Protein AF-A0ABC8IWJ9-F1 (afdb_monomer_lite)

Structure (mmCIF, N/CA/C/O backbone):
data_AF-A0ABC8IWJ9-F1
#
_entry.id   AF-A0ABC8IWJ9-F1
#
loop_
_atom_site.group_PDB
_atom_site.id
_atom_site.type_symbol
_atom_site.label_atom_id
_atom_site.label_alt_id
_atom_site.label_comp_id
_atom_site.label_asym_id
_atom_site.label_entity_id
_atom_site.label_seq_id
_atom_site.pdbx_PDB_ins_code
_atom_site.Cartn_x
_atom_site.Cartn_y
_atom_site.Cartn_z
_atom_site.occupancy
_atom_site.B_iso_or_equiv
_atom_site.auth_seq_id
_atom_site.auth_comp_id
_atom_site.auth_asym_id
_atom_site.auth_atom_id
_atom_site.pdbx_PDB_model_num
ATOM 1 N N . MET A 1 1 ? -49.505 -14.620 90.137 1.00 64.06 1 MET A N 1
ATOM 2 C CA . MET A 1 1 ? -48.279 -14.592 89.305 1.00 64.06 1 MET A CA 1
ATOM 3 C C . MET A 1 1 ? -48.620 -14.684 87.819 1.00 64.06 1 MET A C 1
ATOM 5 O O . MET A 1 1 ? -48.302 -13.757 87.093 1.00 64.06 1 MET A O 1
ATOM 9 N N . ILE A 1 2 ? -49.352 -15.719 87.387 1.00 80.62 2 ILE A N 1
ATOM 10 C CA . ILE A 1 2 ? -49.774 -15.924 85.983 1.00 80.62 2 ILE A CA 1
ATOM 11 C C . ILE A 1 2 ? -50.578 -14.738 85.410 1.00 80.62 2 ILE A C 1
ATOM 13 O O . ILE A 1 2 ? -50.305 -14.273 84.310 1.00 80.62 2 ILE A O 1
ATOM 17 N N . SER A 1 3 ? -51.503 -14.176 86.187 1.00 81.19 3 SER A N 1
ATOM 18 C CA . SER A 1 3 ? -52.337 -13.034 85.785 1.00 81.19 3 SER A CA 1
ATOM 19 C C . SER A 1 3 ? -51.566 -11.727 85.547 1.00 81.19 3 SER A C 1
ATOM 21 O O . SER A 1 3 ? -52.001 -10.898 84.753 1.00 81.19 3 SER A O 1
ATOM 23 N N . ILE A 1 4 ? -50.410 -11.543 86.195 1.00 83.50 4 ILE A N 1
ATOM 24 C CA . ILE A 1 4 ? -49.565 -10.351 86.009 1.00 83.50 4 ILE A CA 1
ATOM 25 C C . ILE A 1 4 ? -48.821 -10.448 84.676 1.00 83.50 4 ILE A C 1
ATOM 27 O O . ILE A 1 4 ? -48.826 -9.490 83.910 1.00 83.50 4 ILE A O 1
ATOM 31 N N . LEU A 1 5 ? -48.253 -11.619 84.359 1.00 82.44 5 LEU A N 1
ATOM 32 C CA . LEU A 1 5 ? -47.616 -11.850 83.059 1.00 82.44 5 LEU A CA 1
ATOM 33 C C . LEU A 1 5 ? -48.605 -11.685 81.901 1.00 82.44 5 LEU A C 1
ATOM 35 O O . LEU A 1 5 ? -48.267 -11.065 80.900 1.00 82.44 5 LEU A O 1
ATOM 39 N N . GLN A 1 6 ? -49.832 -12.187 82.042 1.00 82.06 6 GLN A N 1
ATOM 40 C CA . GLN A 1 6 ? -50.840 -12.086 80.987 1.00 82.06 6 GLN A CA 1
ATOM 41 C C . GLN A 1 6 ? -51.231 -10.631 80.682 1.00 82.06 6 GLN A C 1
ATOM 43 O O . GLN A 1 6 ? -51.364 -10.267 79.516 1.00 82.06 6 GLN A O 1
ATOM 48 N 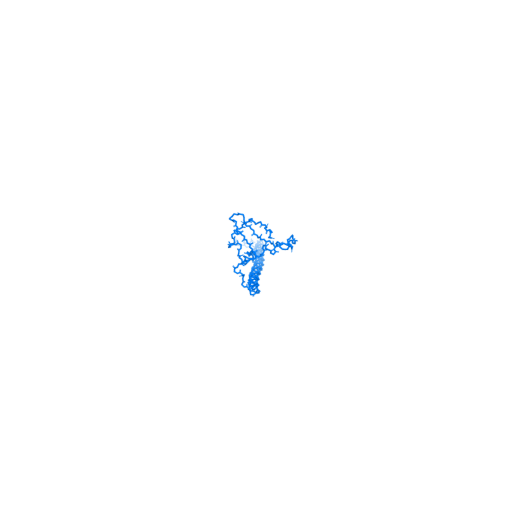N . ARG A 1 7 ? -51.342 -9.785 81.714 1.00 85.06 7 ARG A N 1
ATOM 49 C CA . ARG A 1 7 ? -51.618 -8.354 81.546 1.00 85.06 7 ARG A CA 1
ATOM 50 C C . ARG A 1 7 ? -50.454 -7.616 80.887 1.00 85.06 7 ARG A C 1
ATOM 52 O O . ARG A 1 7 ? -50.678 -6.862 79.954 1.00 85.06 7 ARG A O 1
ATOM 59 N N . VAL A 1 8 ? -49.215 -7.909 81.289 1.00 84.12 8 VAL A N 1
ATOM 60 C CA . VAL A 1 8 ? -48.012 -7.340 80.652 1.00 84.12 8 VAL A CA 1
ATOM 61 C C . VAL A 1 8 ? -47.919 -7.734 79.177 1.00 84.12 8 VAL A C 1
ATOM 63 O O . VAL A 1 8 ? -47.569 -6.903 78.343 1.00 84.12 8 VAL A O 1
ATOM 66 N N . VAL A 1 9 ? -48.265 -8.975 78.826 1.00 85.00 9 VAL A N 1
ATOM 67 C CA . VAL A 1 9 ? -48.316 -9.419 77.424 1.00 85.00 9 VAL A CA 1
ATOM 68 C C . VAL A 1 9 ? -49.416 -8.689 76.654 1.00 85.00 9 VAL A C 1
ATOM 70 O O . VAL A 1 9 ? -49.156 -8.217 75.551 1.00 85.00 9 VAL A O 1
ATOM 73 N N . GLN A 1 10 ? -50.619 -8.536 77.213 1.00 83.94 10 GLN A N 1
ATOM 74 C CA . GLN A 1 10 ? -51.697 -7.779 76.562 1.00 83.94 10 GLN A CA 1
ATOM 75 C C . GLN A 1 10 ? -51.330 -6.302 76.363 1.00 83.94 10 GLN A C 1
ATOM 77 O O . GLN A 1 10 ? -51.519 -5.778 75.267 1.00 83.94 10 GLN A O 1
ATOM 82 N N . ASP A 1 11 ? -50.727 -5.669 77.370 1.00 85.12 11 ASP A N 1
ATOM 83 C CA . ASP A 1 11 ? -50.328 -4.259 77.328 1.00 85.12 11 ASP A CA 1
ATOM 84 C C . ASP A 1 11 ? -49.163 -4.015 76.339 1.00 85.12 11 ASP A C 1
ATOM 86 O O . ASP A 1 11 ? -49.059 -2.939 75.753 1.00 85.12 11 ASP A O 1
ATOM 90 N N . SER A 1 12 ? -48.303 -5.017 76.097 1.00 88.50 12 SER A N 1
ATOM 91 C CA . SER A 1 12 ? -47.142 -4.922 75.185 1.00 88.50 12 SER A CA 1
ATOM 92 C C . SER A 1 12 ? -47.353 -5.525 73.789 1.00 88.50 12 SER A C 1
ATOM 94 O O . SER A 1 12 ? -46.523 -5.314 72.903 1.00 88.50 12 SER A O 1
ATOM 96 N N . SER A 1 13 ? -48.465 -6.230 73.548 1.00 88.69 13 SER A N 1
ATOM 97 C CA . SER A 1 13 ? -48.730 -6.943 72.286 1.00 88.69 13 SER A CA 1
ATOM 98 C C . SER A 1 13 ? -48.656 -6.033 71.057 1.00 88.69 13 SER A C 1
ATOM 100 O O . SER A 1 13 ? -48.053 -6.408 70.056 1.00 88.69 13 SER A O 1
ATOM 102 N N . HIS A 1 14 ? -49.213 -4.821 71.136 1.00 91.19 14 HIS A N 1
ATOM 103 C CA . HIS A 1 14 ? -49.173 -3.862 70.029 1.00 91.19 14 HIS A CA 1
ATOM 104 C C . HIS A 1 14 ? -47.733 -3.481 69.655 1.00 91.19 14 HIS A C 1
ATOM 106 O O . HIS A 1 14 ? -47.374 -3.530 68.485 1.00 91.19 14 HIS A O 1
ATOM 112 N N . VAL A 1 15 ? -46.892 -3.175 70.649 1.00 91.31 15 VAL A N 1
ATOM 113 C CA . VAL A 1 15 ? -45.491 -2.769 70.438 1.00 91.31 15 VAL A CA 1
ATOM 114 C C . VAL A 1 15 ? -44.663 -3.903 69.830 1.00 91.31 15 VAL A C 1
ATOM 116 O O . VAL A 1 15 ? -43.817 -3.672 68.971 1.00 91.31 15 VAL A O 1
ATOM 119 N N . LEU A 1 16 ? -44.914 -5.146 70.247 1.00 88.62 16 LEU A N 1
ATOM 120 C CA . LEU A 1 16 ? -44.229 -6.312 69.688 1.00 88.62 16 LEU A CA 1
ATOM 121 C C . LEU A 1 16 ? -44.645 -6.581 68.236 1.00 88.62 16 LEU A C 1
ATOM 123 O O . LEU A 1 16 ? -43.799 -6.917 67.408 1.00 88.62 16 LEU A O 1
ATOM 127 N N . VAL A 1 17 ? -45.930 -6.406 67.911 1.00 92.31 17 VAL A N 1
ATOM 128 C CA . VAL A 1 17 ? -46.436 -6.553 66.538 1.00 92.31 17 VAL A CA 1
ATOM 129 C C . VAL A 1 17 ? -45.874 -5.460 65.628 1.00 92.31 17 VAL A C 1
ATOM 131 O O . VAL A 1 17 ? -45.396 -5.782 64.541 1.00 92.31 17 VAL A O 1
ATOM 134 N N . THR A 1 18 ? -45.850 -4.199 66.071 1.00 93.44 18 THR A N 1
ATOM 135 C CA . THR A 1 18 ? -45.256 -3.104 65.287 1.00 93.44 18 THR A CA 1
ATOM 136 C C . THR A 1 18 ? -43.759 -3.311 65.083 1.00 93.44 18 THR A C 1
ATOM 138 O O . THR A 1 18 ? -43.282 -3.215 63.958 1.00 93.44 18 THR A O 1
ATOM 141 N N . ALA A 1 19 ? -43.019 -3.696 66.129 1.00 93.44 19 ALA A N 1
ATOM 142 C CA . ALA A 1 19 ? -41.582 -3.952 66.023 1.00 93.44 19 ALA A CA 1
ATOM 143 C C . ALA A 1 19 ? -41.256 -5.105 65.058 1.00 93.44 19 ALA A C 1
ATOM 145 O O . ALA A 1 19 ? -40.256 -5.053 64.339 1.00 93.44 19 ALA A O 1
ATOM 146 N N . ARG A 1 20 ? -42.101 -6.145 65.018 1.00 93.94 20 ARG A N 1
ATOM 147 C CA . ARG A 1 20 ? -41.968 -7.244 64.056 1.00 93.94 20 ARG A CA 1
ATOM 148 C C . ARG A 1 20 ? -42.227 -6.772 62.626 1.00 93.94 20 ARG A C 1
ATOM 150 O O . ARG A 1 20 ? -41.436 -7.101 61.748 1.00 93.94 20 ARG A O 1
ATOM 157 N N . PHE A 1 21 ? -43.289 -6.000 62.407 1.00 94.94 21 PHE A N 1
ATOM 158 C CA . PHE A 1 21 ? -43.612 -5.455 61.089 1.00 94.94 21 PHE A CA 1
ATOM 159 C C . PHE A 1 21 ? -42.478 -4.566 60.558 1.00 94.94 21 PHE A C 1
ATOM 161 O O . PHE A 1 21 ? -41.997 -4.776 59.451 1.00 94.94 21 PHE A O 1
ATOM 168 N N . GLU A 1 22 ? -41.948 -3.664 61.386 1.00 95.31 22 GLU A N 1
ATOM 169 C CA . GLU A 1 22 ? -40.801 -2.821 61.025 1.00 95.31 22 GLU A CA 1
ATOM 170 C C . GLU A 1 22 ? -39.533 -3.637 60.721 1.00 95.31 22 GLU A C 1
ATOM 172 O O . GLU A 1 22 ? -38.736 -3.273 59.853 1.00 95.31 22 GLU A O 1
ATOM 177 N N . ALA A 1 23 ? -39.303 -4.739 61.442 1.00 94.69 23 ALA A N 1
ATOM 178 C CA . ALA A 1 23 ? -38.182 -5.631 61.162 1.00 94.69 23 ALA A CA 1
ATOM 179 C C . ALA A 1 23 ? -38.353 -6.359 59.820 1.00 94.69 23 ALA A C 1
ATOM 181 O O . ALA A 1 23 ? -37.394 -6.440 59.052 1.00 94.69 23 ALA A O 1
ATOM 182 N N . GLU A 1 24 ? -39.562 -6.839 59.523 1.00 95.12 24 GLU A N 1
ATOM 183 C CA . GLU A 1 24 ? -39.901 -7.466 58.242 1.00 95.12 24 GLU A CA 1
ATOM 184 C C . GLU A 1 24 ? -39.781 -6.462 57.076 1.00 95.12 24 GLU A C 1
ATOM 186 O O . GLU A 1 24 ? -39.186 -6.793 56.051 1.00 95.12 24 GLU A O 1
ATOM 191 N N . GLU A 1 25 ? -40.220 -5.209 57.240 1.00 95.19 25 GLU A N 1
ATOM 192 C CA . GLU A 1 25 ? -40.046 -4.154 56.230 1.00 95.19 25 GLU A CA 1
ATOM 193 C C . GLU A 1 25 ? -38.576 -3.816 55.963 1.00 95.19 25 GLU A C 1
ATOM 195 O O . GLU A 1 25 ? -38.188 -3.615 54.811 1.00 95.19 25 GLU A O 1
ATOM 200 N N . ARG A 1 26 ? -37.724 -3.775 56.997 1.00 95.69 26 ARG A N 1
ATOM 201 C CA . ARG A 1 26 ? -36.278 -3.570 56.807 1.00 95.69 26 ARG A CA 1
ATOM 202 C C . ARG A 1 26 ? -35.655 -4.699 55.992 1.00 95.69 26 ARG A C 1
ATOM 204 O O . ARG A 1 26 ? -34.874 -4.420 55.087 1.00 95.69 26 ARG A O 1
ATOM 211 N N . ILE A 1 27 ? -36.018 -5.947 56.285 1.00 95.81 27 ILE A N 1
ATOM 212 C CA . ILE A 1 27 ? -35.533 -7.114 55.536 1.00 95.81 27 ILE A CA 1
ATOM 213 C C . ILE A 1 27 ? -36.017 -7.053 54.083 1.00 95.81 27 ILE A C 1
ATOM 215 O O . ILE A 1 2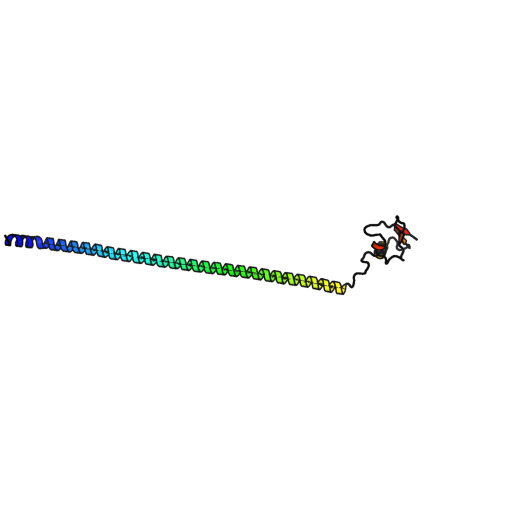7 ? -35.215 -7.239 53.171 1.00 95.81 27 ILE A O 1
ATOM 219 N N . ASN A 1 28 ? -37.290 -6.726 53.852 1.00 95.69 28 ASN A N 1
ATOM 220 C CA . ASN A 1 28 ? -37.835 -6.587 52.501 1.00 95.69 28 ASN A CA 1
ATOM 221 C C . ASN A 1 28 ? -37.153 -5.459 51.715 1.00 95.69 28 ASN A C 1
ATOM 223 O O . ASN A 1 28 ? -36.806 -5.649 50.552 1.00 95.69 28 ASN A O 1
ATOM 227 N N . ASN A 1 29 ? -36.896 -4.313 52.349 1.00 96.00 29 ASN A N 1
ATOM 228 C CA . ASN A 1 29 ? -36.180 -3.203 51.721 1.00 96.00 29 ASN A CA 1
ATOM 229 C C . ASN A 1 29 ? -34.729 -3.559 51.372 1.00 96.00 29 ASN A C 1
ATOM 231 O O . ASN A 1 29 ? -34.248 -3.165 50.311 1.00 96.00 29 ASN A O 1
ATOM 235 N N . LEU A 1 30 ? -34.031 -4.299 52.242 1.00 95.44 30 LEU A N 1
ATOM 236 C CA . LEU A 1 30 ? -32.684 -4.796 51.948 1.00 95.44 30 LEU A CA 1
ATOM 237 C C . LEU A 1 30 ? -32.706 -5.731 50.738 1.00 95.44 30 LEU A C 1
ATOM 239 O O . LEU A 1 30 ? -31.955 -5.519 49.792 1.00 95.44 30 LEU A O 1
ATOM 243 N N . ARG A 1 31 ? -33.629 -6.695 50.730 1.00 96.62 31 ARG A N 1
ATOM 244 C CA . ARG A 1 31 ? -33.766 -7.667 49.643 1.00 96.62 31 ARG A CA 1
ATOM 245 C C . ARG A 1 31 ? -34.086 -7.004 48.302 1.00 96.62 31 ARG A C 1
ATOM 247 O O . ARG A 1 31 ? -33.482 -7.344 47.294 1.00 96.62 31 ARG A O 1
ATOM 254 N N . LEU A 1 32 ? -34.975 -6.010 48.300 1.00 96.94 32 LEU A N 1
ATOM 255 C CA . LEU A 1 32 ? -35.318 -5.260 47.091 1.00 96.94 32 LEU A CA 1
ATOM 256 C C . LEU A 1 32 ? -34.110 -4.498 46.528 1.00 96.94 32 LEU A C 1
ATOM 258 O O . LEU A 1 32 ? -33.926 -4.456 45.315 1.00 96.94 32 LEU A O 1
ATOM 262 N N . ARG A 1 33 ? -33.273 -3.910 47.392 1.00 96.50 33 ARG A N 1
ATOM 263 C CA . ARG A 1 33 ? -32.031 -3.255 46.956 1.00 96.50 33 ARG A CA 1
ATOM 264 C C . ARG A 1 33 ? -31.036 -4.254 46.393 1.00 96.50 33 ARG A C 1
ATOM 266 O O . ARG A 1 33 ? -30.474 -3.995 45.342 1.00 96.50 33 ARG A O 1
ATOM 273 N N . GLU A 1 34 ? -30.862 -5.400 47.042 1.00 97.00 34 GLU A N 1
ATOM 274 C CA . GLU A 1 34 ? -29.984 -6.459 46.537 1.00 97.00 34 GLU A CA 1
ATOM 275 C C . GLU A 1 34 ? -30.431 -6.956 45.157 1.00 97.00 34 GLU A C 1
ATOM 277 O O . GLU A 1 34 ? -29.598 -7.128 44.268 1.00 97.00 34 GLU A O 1
ATOM 282 N N . GLU A 1 35 ? -31.738 -7.133 44.951 1.00 97.12 35 GLU A N 1
ATOM 283 C CA . GLU A 1 35 ? -32.314 -7.509 43.656 1.00 97.12 35 GLU A CA 1
ATOM 284 C C . GLU A 1 35 ? -32.096 -6.422 42.594 1.00 97.12 35 GLU A C 1
ATOM 286 O O . GLU A 1 35 ? -31.718 -6.733 41.464 1.00 97.12 35 GLU A O 1
ATOM 291 N N . GLN A 1 36 ? -32.268 -5.147 42.952 1.00 97.88 36 GLN A N 1
ATOM 292 C CA . GLN A 1 36 ? -32.014 -4.021 42.049 1.00 97.88 36 GLN A CA 1
ATOM 293 C C . GLN A 1 36 ? -30.528 -3.879 41.702 1.00 97.88 36 GLN A C 1
ATOM 295 O O . GLN A 1 36 ? -30.189 -3.743 40.529 1.00 97.88 36 GLN A O 1
ATOM 300 N N . ASP A 1 37 ? -29.636 -3.974 42.687 1.00 97.94 37 ASP A N 1
ATOM 301 C CA . ASP A 1 37 ? -28.186 -3.906 42.495 1.00 97.94 37 ASP A CA 1
ATOM 302 C C . ASP A 1 37 ? -27.673 -5.107 41.690 1.00 97.94 37 ASP A C 1
ATOM 304 O O . ASP A 1 37 ? -26.713 -4.994 40.923 1.00 97.94 37 ASP A O 1
ATOM 308 N N . ALA A 1 38 ? -28.290 -6.281 41.851 1.00 98.06 38 ALA A N 1
ATOM 309 C CA . ALA A 1 38 ? -28.010 -7.448 41.021 1.00 98.06 38 ALA A CA 1
ATOM 310 C C . ALA A 1 38 ? -28.479 -7.231 39.576 1.00 98.06 38 ALA A C 1
ATOM 312 O O . ALA A 1 38 ? -27.708 -7.482 38.650 1.00 98.06 38 ALA A O 1
ATOM 313 N N . ALA A 1 39 ? -29.695 -6.716 39.374 1.00 97.88 39 ALA A N 1
ATOM 314 C CA . ALA A 1 39 ? -30.224 -6.434 38.042 1.00 97.88 39 ALA A CA 1
ATOM 315 C C . ALA A 1 39 ? -29.409 -5.351 37.317 1.00 97.88 39 ALA A C 1
ATOM 317 O O . ALA A 1 39 ? -29.097 -5.501 36.138 1.00 97.88 39 ALA A O 1
ATOM 318 N N . TYR A 1 40 ? -29.010 -4.295 38.030 1.00 97.12 40 TYR A N 1
ATOM 319 C CA . TYR A 1 40 ? -28.177 -3.224 37.491 1.00 97.12 40 TYR A CA 1
ATOM 320 C C . TYR A 1 40 ? -26.806 -3.739 37.049 1.00 97.12 40 TYR A C 1
ATOM 322 O O . TYR A 1 40 ? -26.361 -3.443 35.942 1.00 97.12 40 TYR A O 1
ATOM 330 N N . ARG A 1 41 ? -26.149 -4.558 37.881 1.00 97.69 41 ARG A N 1
ATOM 331 C CA . ARG A 1 41 ? -24.863 -5.170 37.519 1.00 97.69 41 ARG A CA 1
ATOM 332 C C . ARG A 1 41 ? -24.987 -6.099 36.320 1.00 97.69 41 ARG A C 1
ATOM 334 O O . ARG A 1 41 ? -24.172 -6.002 35.414 1.00 97.69 41 ARG A O 1
ATOM 341 N N . ALA A 1 42 ? -26.024 -6.933 36.278 1.00 97.81 42 ALA A N 1
ATOM 342 C CA . ALA A 1 42 ? -26.260 -7.821 35.145 1.00 97.81 42 ALA A CA 1
ATOM 343 C C . ALA A 1 42 ? -26.492 -7.043 33.836 1.00 97.81 42 ALA A C 1
ATOM 345 O O . ALA A 1 42 ? -25.963 -7.426 32.795 1.00 97.81 42 ALA A O 1
ATOM 346 N N . ALA A 1 43 ? -27.239 -5.936 33.888 1.00 97.44 43 ALA A N 1
ATOM 347 C CA . ALA A 1 43 ? -27.438 -5.064 32.732 1.00 97.44 43 ALA A CA 1
ATOM 348 C C . ALA A 1 43 ? -26.124 -4.408 32.278 1.00 97.44 43 ALA A C 1
ATOM 350 O O . ALA A 1 43 ? -25.819 -4.404 31.089 1.00 97.44 43 ALA A O 1
ATOM 351 N N . LEU A 1 44 ? -25.318 -3.917 33.222 1.00 98.00 44 LEU A N 1
ATOM 352 C CA . LEU A 1 44 ? -24.027 -3.304 32.916 1.00 98.00 44 LEU A CA 1
ATOM 353 C C . LEU A 1 44 ? -23.044 -4.305 32.294 1.00 98.00 44 LEU A C 1
ATOM 355 O O . LEU A 1 44 ? -22.362 -3.984 31.326 1.00 98.00 44 LEU A O 1
ATOM 359 N N . GLU A 1 45 ? -22.970 -5.520 32.836 1.00 97.69 45 GLU A N 1
ATOM 360 C CA . GLU A 1 45 ? -22.131 -6.587 32.287 1.00 97.69 45 GLU A CA 1
ATOM 361 C C . GLU A 1 45 ? -22.583 -6.986 30.880 1.00 97.69 45 GLU A C 1
ATOM 363 O O . GLU A 1 45 ? -21.739 -7.195 30.008 1.00 97.69 45 GLU A O 1
ATOM 368 N N . ALA A 1 46 ? -23.896 -7.050 30.637 1.00 97.31 46 ALA A N 1
ATOM 369 C CA . ALA A 1 46 ? -24.436 -7.310 29.310 1.00 97.31 46 ALA A CA 1
ATOM 370 C C . ALA A 1 46 ? -24.001 -6.226 28.316 1.00 97.31 46 ALA A C 1
ATOM 372 O O . ALA A 1 46 ? -23.410 -6.568 27.293 1.00 97.31 46 ALA A O 1
ATOM 373 N N . ASP A 1 47 ? -24.205 -4.943 28.631 1.00 97.56 47 ASP A N 1
ATOM 374 C CA . ASP A 1 47 ? -23.775 -3.830 27.772 1.00 97.56 47 ASP A CA 1
ATOM 375 C C . ASP A 1 47 ? -22.267 -3.889 27.479 1.00 97.56 47 ASP A C 1
ATOM 377 O O . ASP A 1 47 ? -21.856 -3.800 26.323 1.00 97.56 47 ASP A O 1
ATOM 381 N N . GLN A 1 48 ? -21.434 -4.164 28.488 1.00 96.50 48 GLN A N 1
ATOM 382 C CA . GLN A 1 48 ? -19.985 -4.323 28.304 1.00 96.50 48 GLN A CA 1
ATOM 383 C C . GLN A 1 48 ? -19.601 -5.522 27.425 1.00 96.50 48 GLN A C 1
ATOM 385 O O . GLN A 1 48 ? -18.554 -5.509 26.773 1.00 96.50 48 GLN A O 1
ATOM 390 N N . VAL A 1 49 ? -20.377 -6.607 27.444 1.00 97.56 49 VAL A N 1
ATOM 391 C CA . VAL A 1 49 ? -20.155 -7.753 26.551 1.00 97.56 49 VAL A CA 1
ATOM 392 C C . VAL A 1 49 ? -20.522 -7.379 25.120 1.00 97.56 49 VAL A C 1
ATOM 394 O O . VAL A 1 49 ? -19.741 -7.663 24.215 1.00 97.56 49 VAL A O 1
ATOM 397 N N . TRP A 1 50 ? -21.656 -6.709 24.915 1.00 96.06 50 TRP A N 1
ATOM 398 C CA . TRP A 1 50 ? -22.077 -6.250 23.591 1.00 96.06 50 TRP A CA 1
ATOM 399 C C . TRP A 1 50 ? -21.081 -5.266 22.978 1.00 96.06 50 TRP A C 1
ATOM 401 O O . TRP A 1 50 ? -20.712 -5.418 21.814 1.00 96.06 50 TRP A O 1
ATOM 411 N N . GLU A 1 51 ? -20.594 -4.299 23.757 1.00 96.19 51 GLU A N 1
ATOM 412 C CA . GLU A 1 51 ? -19.581 -3.347 23.293 1.00 96.19 51 GLU A CA 1
ATOM 413 C C . GLU A 1 51 ? -18.282 -4.047 22.893 1.00 96.19 51 GLU A C 1
ATOM 415 O O . GLU A 1 51 ? -17.750 -3.772 21.818 1.00 96.19 51 GLU A O 1
ATOM 420 N N . ARG A 1 52 ? -17.798 -4.993 23.707 1.00 97.31 52 ARG A N 1
ATOM 421 C CA . ARG A 1 52 ? -16.594 -5.768 23.372 1.00 97.31 52 ARG A CA 1
ATOM 422 C C . ARG A 1 52 ? -16.780 -6.606 22.116 1.00 97.31 52 ARG A C 1
ATOM 424 O O . ARG A 1 52 ? -15.902 -6.598 21.266 1.00 97.31 52 ARG A O 1
ATOM 431 N N . GLN A 1 53 ? -17.922 -7.276 21.963 1.00 96.25 53 GLN A N 1
ATOM 432 C CA . GLN A 1 53 ? -18.201 -8.054 20.753 1.00 96.25 53 GLN A CA 1
ATOM 433 C C . GLN A 1 53 ? -18.226 -7.179 19.504 1.00 96.25 53 GLN A C 1
ATOM 435 O O . GLN A 1 53 ? -17.667 -7.561 18.480 1.00 96.25 53 GLN A O 1
ATOM 440 N N . ARG A 1 54 ? -18.828 -5.990 19.595 1.00 97.19 54 ARG A N 1
ATOM 441 C CA . ARG A 1 54 ? -18.840 -5.035 18.489 1.00 97.19 54 ARG A CA 1
ATOM 442 C C . ARG A 1 54 ? -17.434 -4.546 18.146 1.00 97.19 54 ARG A C 1
ATOM 444 O O . ARG A 1 54 ? -17.098 -4.495 16.970 1.00 97.19 54 ARG A O 1
ATOM 451 N N . GLN A 1 55 ? -16.622 -4.218 19.151 1.00 97.38 55 GLN A N 1
ATOM 452 C CA . GLN A 1 55 ? -15.230 -3.807 18.945 1.00 97.38 55 GLN A CA 1
ATOM 453 C C . GLN A 1 55 ? -14.397 -4.925 18.310 1.00 97.38 55 GLN A C 1
ATOM 455 O O . GLN A 1 55 ? -13.654 -4.670 17.371 1.00 97.38 55 GLN A O 1
ATOM 460 N N . GLU A 1 56 ? -14.546 -6.166 18.777 1.00 97.50 56 GLU A N 1
ATOM 461 C CA . GLU A 1 56 ? -13.861 -7.327 18.200 1.00 97.50 56 GLU A CA 1
ATOM 462 C C . GLU A 1 56 ? -14.312 -7.607 16.758 1.00 97.50 56 GLU A C 1
ATOM 464 O O . GLU A 1 56 ? -13.508 -8.022 15.924 1.00 97.50 56 GLU A O 1
ATOM 469 N N . GLU A 1 57 ? -15.592 -7.398 16.445 1.00 96.19 57 GLU A N 1
ATOM 470 C CA . GLU A 1 57 ? -16.116 -7.528 15.086 1.00 96.19 57 GLU A CA 1
ATOM 471 C C . GLU A 1 57 ? -15.616 -6.414 14.161 1.00 96.19 57 GLU A C 1
ATOM 473 O O . GLU A 1 57 ? -15.158 -6.722 13.062 1.00 96.19 57 GLU A O 1
ATOM 478 N N . GLU A 1 58 ? -15.641 -5.154 14.607 1.00 96.62 58 GLU A N 1
ATOM 479 C CA . GLU A 1 58 ? -15.062 -4.020 13.874 1.00 96.62 58 GLU A CA 1
ATOM 480 C C . GLU A 1 58 ? -13.563 -4.245 13.632 1.00 96.62 58 GLU A C 1
ATOM 482 O O . GLU A 1 58 ? -13.113 -4.161 12.493 1.00 96.62 58 GLU A O 1
ATOM 487 N N . GLU A 1 59 ? -12.801 -4.650 14.650 1.00 97.44 59 GLU A N 1
ATOM 488 C CA . GLU A 1 59 ? -11.371 -4.935 14.503 1.00 97.44 59 GLU A CA 1
ATOM 489 C C . GLU A 1 59 ? -11.112 -6.111 13.547 1.00 97.44 59 GLU A C 1
ATOM 491 O O . GLU A 1 59 ? -10.171 -6.083 12.751 1.00 97.44 59 GLU A O 1
ATOM 496 N N . ARG A 1 60 ? -11.946 -7.157 13.586 1.00 97.44 60 ARG A N 1
ATOM 497 C CA . ARG A 1 60 ? -11.840 -8.284 12.650 1.00 97.44 60 ARG A CA 1
ATOM 498 C C . ARG A 1 60 ? -12.096 -7.839 11.211 1.00 97.44 60 ARG A C 1
ATOM 500 O O . ARG A 1 60 ? -11.338 -8.234 10.329 1.00 97.44 60 ARG A O 1
ATOM 507 N N . LEU A 1 61 ? -13.122 -7.019 10.987 1.00 97.06 61 LEU A N 1
ATOM 508 C CA . LEU A 1 61 ? -13.446 -6.467 9.670 1.00 97.06 61 LEU A CA 1
ATOM 509 C C . LEU A 1 61 ? -12.338 -5.541 9.158 1.00 97.06 61 LEU A C 1
ATOM 511 O O . LEU A 1 61 ? -11.944 -5.639 7.997 1.00 97.06 61 LEU A O 1
ATOM 515 N N . GLU A 1 62 ? -11.786 -4.684 10.018 1.00 97.12 62 GLU A N 1
ATOM 516 C CA . GLU A 1 62 ? -10.653 -3.826 9.666 1.00 97.12 62 GLU A CA 1
ATOM 517 C C . GLU A 1 62 ? -9.433 -4.658 9.270 1.00 97.12 62 GLU A C 1
ATOM 519 O O . GLU A 1 62 ? -8.841 -4.416 8.218 1.00 97.12 62 GLU A O 1
ATOM 524 N N . ARG A 1 63 ? -9.086 -5.688 10.049 1.00 96.94 63 ARG A N 1
ATOM 525 C CA . ARG A 1 63 ? -7.981 -6.596 9.712 1.00 96.94 63 ARG A CA 1
ATOM 526 C C . ARG A 1 63 ? -8.211 -7.318 8.387 1.00 96.94 63 ARG A C 1
ATOM 528 O O . ARG A 1 63 ? -7.297 -7.360 7.570 1.00 96.94 63 ARG A O 1
ATOM 535 N N . GLU A 1 64 ? -9.416 -7.832 8.148 1.00 96.62 64 GLU A N 1
ATOM 536 C CA . GLU A 1 64 ? -9.765 -8.492 6.886 1.00 96.62 64 GLU A CA 1
ATOM 537 C C . GLU A 1 64 ? -9.652 -7.530 5.695 1.00 96.62 64 GLU A C 1
ATOM 539 O O . GLU A 1 64 ? -9.042 -7.874 4.683 1.00 96.62 64 GLU A O 1
ATOM 544 N N . SER A 1 65 ? -10.152 -6.297 5.831 1.00 94.31 65 SER A N 1
ATOM 545 C CA . SER A 1 65 ? -10.025 -5.272 4.788 1.00 94.31 65 SER A CA 1
ATOM 546 C C . SER A 1 65 ? -8.569 -4.880 4.521 1.00 94.31 65 SER A C 1
ATOM 548 O O . SER A 1 65 ? -8.167 -4.777 3.365 1.00 94.31 65 SER A O 1
ATOM 550 N N . ALA A 1 66 ? -7.753 -4.744 5.569 1.00 97.44 66 ALA A N 1
ATOM 551 C CA . ALA A 1 66 ? -6.341 -4.405 5.447 1.00 97.44 66 ALA A CA 1
ATOM 552 C C . ALA A 1 66 ? -5.532 -5.548 4.814 1.00 97.44 66 ALA A C 1
ATOM 554 O O . ALA A 1 66 ? -4.606 -5.303 4.043 1.00 97.44 66 ALA A O 1
ATOM 555 N N . GLU A 1 67 ? -5.865 -6.804 5.116 1.00 96.81 67 GLU A N 1
ATOM 556 C CA . GLU A 1 67 ? -5.272 -7.967 4.454 1.00 96.81 67 GLU A CA 1
ATOM 557 C C . GLU A 1 67 ? -5.696 -8.066 2.985 1.00 96.81 67 GLU A C 1
ATOM 559 O O . GLU A 1 67 ? -4.853 -8.354 2.136 1.00 96.81 67 GLU A O 1
ATOM 564 N N . ALA A 1 68 ? -6.965 -7.796 2.669 1.00 97.12 68 ALA A N 1
ATOM 565 C CA . ALA A 1 68 ? -7.454 -7.769 1.293 1.00 97.12 68 ALA A CA 1
ATOM 566 C C . ALA A 1 68 ? -6.778 -6.661 0.469 1.00 97.12 68 ALA A C 1
ATOM 568 O O . ALA A 1 68 ? -6.335 -6.918 -0.649 1.00 97.12 68 ALA A O 1
ATOM 569 N N . GLU A 1 69 ? -6.622 -5.461 1.034 1.00 96.75 69 GLU A N 1
ATOM 570 C CA . GLU A 1 69 ? -5.914 -4.351 0.386 1.00 96.75 69 GLU A CA 1
ATOM 571 C C . GLU A 1 69 ? -4.437 -4.690 0.145 1.00 96.75 69 GLU A C 1
ATOM 573 O O . GLU A 1 69 ? -3.908 -4.447 -0.940 1.00 96.75 69 GLU A O 1
ATOM 578 N N . ARG A 1 70 ? -3.769 -5.311 1.127 1.00 96.75 70 ARG A N 1
ATOM 579 C CA . ARG A 1 70 ? -2.378 -5.765 0.974 1.00 96.75 70 ARG A CA 1
ATOM 580 C C . ARG A 1 70 ? -2.230 -6.801 -0.133 1.00 96.75 70 ARG A C 1
ATOM 582 O O . ARG A 1 70 ? -1.306 -6.673 -0.929 1.00 96.75 70 ARG A O 1
ATOM 589 N N . LYS A 1 71 ? -3.132 -7.784 -0.198 1.00 97.44 71 LYS A N 1
ATOM 590 C CA . LYS A 1 71 ? -3.126 -8.809 -1.252 1.00 97.44 71 LYS A CA 1
ATOM 591 C C . LYS A 1 71 ? -3.349 -8.203 -2.629 1.00 97.44 71 LYS A C 1
ATOM 593 O O . LYS A 1 71 ? -2.570 -8.479 -3.527 1.00 97.44 71 LYS A O 1
ATOM 598 N N . HIS A 1 72 ? -4.339 -7.322 -2.772 1.00 95.62 72 HIS A N 1
ATOM 599 C CA . HIS A 1 72 ? -4.597 -6.642 -4.041 1.00 95.62 72 HIS A CA 1
ATOM 600 C C . HIS A 1 72 ? -3.375 -5.852 -4.514 1.00 95.62 72 HIS A C 1
ATOM 602 O O . HIS A 1 72 ? -2.994 -5.922 -5.675 1.00 95.62 72 HIS A O 1
ATOM 608 N N . LYS A 1 73 ? -2.718 -5.132 -3.599 1.00 96.94 73 LYS A N 1
ATOM 609 C CA . LYS A 1 73 ? -1.505 -4.385 -3.925 1.00 96.94 73 LYS A CA 1
ATOM 610 C C . LYS A 1 73 ? -0.345 -5.301 -4.332 1.00 96.94 73 LYS A C 1
ATOM 612 O O . LYS A 1 73 ? 0.386 -4.976 -5.260 1.00 96.94 73 LYS A O 1
ATOM 617 N N . GLU A 1 74 ? -0.160 -6.421 -3.639 1.00 96.31 74 GLU A N 1
ATOM 618 C CA . GLU A 1 74 ? 0.877 -7.404 -3.972 1.00 96.31 74 GLU A CA 1
ATOM 619 C C . GLU A 1 74 ? 0.632 -8.045 -5.347 1.00 96.31 74 GLU A C 1
ATOM 621 O O . GLU A 1 74 ? 1.564 -8.134 -6.146 1.00 96.31 74 GLU A O 1
ATOM 626 N N . GLU A 1 75 ? -0.620 -8.400 -5.653 1.00 96.56 75 GLU A N 1
ATOM 627 C CA . GLU A 1 75 ? -1.046 -8.911 -6.962 1.00 96.56 75 GLU A CA 1
ATOM 628 C C . GLU A 1 75 ? -0.813 -7.873 -8.073 1.00 96.56 75 GLU A C 1
ATOM 630 O O . GLU A 1 75 ? -0.231 -8.199 -9.106 1.00 96.56 75 GLU A O 1
ATOM 635 N N . GLU A 1 76 ? -1.173 -6.603 -7.857 1.00 96.25 76 GLU A N 1
ATOM 636 C CA . GLU A 1 76 ? -0.904 -5.519 -8.814 1.00 96.25 76 GLU A CA 1
ATOM 637 C C . GLU A 1 76 ? 0.599 -5.308 -9.059 1.00 96.25 76 GLU A C 1
ATOM 639 O O . GLU A 1 76 ? 1.020 -5.087 -10.198 1.00 96.25 76 GLU A O 1
ATOM 644 N N . GLU A 1 77 ? 1.425 -5.381 -8.011 1.00 95.88 77 GLU A N 1
ATOM 645 C CA . GLU A 1 77 ? 2.884 -5.283 -8.125 1.00 95.88 77 GLU A CA 1
ATOM 646 C C . GLU A 1 77 ? 3.487 -6.492 -8.863 1.00 95.88 77 GLU A C 1
ATOM 648 O O . GLU A 1 77 ? 4.439 -6.339 -9.632 1.00 95.88 77 GLU A O 1
ATOM 653 N N . GLU A 1 78 ? 2.961 -7.701 -8.653 1.00 95.31 78 GLU A N 1
ATOM 654 C CA . GLU A 1 78 ? 3.365 -8.899 -9.395 1.00 95.31 78 GLU A CA 1
ATOM 655 C C . GLU A 1 78 ? 2.960 -8.822 -10.872 1.00 95.31 78 GLU A C 1
ATOM 657 O O . GLU A 1 78 ? 3.809 -9.027 -11.742 1.00 95.31 78 GLU A O 1
ATOM 662 N N . GLU A 1 79 ? 1.724 -8.421 -11.173 1.00 96.06 79 GLU A N 1
ATOM 663 C CA . GLU A 1 79 ? 1.274 -8.214 -12.550 1.00 96.06 79 GLU A CA 1
ATOM 664 C C . GLU A 1 79 ? 2.091 -7.136 -13.270 1.00 96.06 79 GLU A C 1
ATOM 666 O O . GLU A 1 79 ? 2.407 -7.282 -14.454 1.00 96.06 79 GLU A O 1
ATOM 671 N N . ALA A 1 80 ? 2.441 -6.044 -12.584 1.00 95.62 80 ALA A N 1
ATOM 672 C CA . ALA A 1 80 ? 3.286 -4.998 -13.151 1.00 95.62 80 ALA A CA 1
ATOM 673 C C . ALA A 1 80 ? 4.678 -5.539 -13.506 1.00 95.62 80 ALA A C 1
ATOM 675 O O . ALA A 1 80 ? 5.148 -5.316 -14.623 1.00 95.62 80 ALA A O 1
ATOM 676 N N . ARG A 1 81 ? 5.297 -6.314 -12.604 1.00 96.19 81 ARG A N 1
ATOM 677 C CA . ARG A 1 81 ? 6.585 -6.976 -12.862 1.00 96.19 81 ARG A CA 1
ATOM 678 C C . ARG A 1 81 ? 6.500 -7.934 -14.046 1.00 96.19 81 ARG A C 1
ATOM 680 O O . ARG A 1 81 ? 7.352 -7.882 -14.928 1.00 96.19 81 ARG A O 1
ATOM 687 N N . GLU A 1 82 ? 5.451 -8.748 -14.124 1.00 95.88 82 GLU A N 1
ATOM 688 C CA . GLU A 1 82 ? 5.280 -9.681 -15.239 1.00 95.88 82 GLU A CA 1
ATOM 689 C C . GLU A 1 82 ? 5.094 -8.944 -16.578 1.00 95.88 82 GLU A C 1
ATOM 691 O O . GLU A 1 82 ? 5.652 -9.342 -17.604 1.00 95.88 82 GLU A O 1
ATOM 696 N N . ARG A 1 83 ? 4.341 -7.836 -16.592 1.00 95.25 83 ARG A N 1
ATOM 697 C CA . ARG A 1 83 ? 4.183 -6.995 -17.790 1.00 95.25 83 ARG A CA 1
ATOM 698 C C . ARG A 1 83 ? 5.507 -6.367 -18.216 1.00 95.25 83 ARG A C 1
ATOM 700 O O . ARG A 1 83 ? 5.808 -6.380 -19.408 1.00 95.25 83 ARG A O 1
ATOM 707 N N . GLU A 1 84 ? 6.299 -5.864 -17.272 1.00 95.44 84 GLU A N 1
ATOM 708 C CA . GLU A 1 84 ? 7.625 -5.303 -17.550 1.00 95.44 84 GLU A CA 1
ATOM 709 C C . GLU A 1 84 ? 8.590 -6.357 -18.109 1.00 95.44 84 GLU A C 1
ATOM 711 O O . GLU A 1 84 ? 9.287 -6.087 -19.088 1.00 95.44 84 GLU A O 1
ATOM 716 N N . GLU A 1 85 ? 8.600 -7.572 -17.554 1.00 94.88 85 GLU A N 1
ATOM 717 C CA . GLU A 1 85 ? 9.416 -8.680 -18.063 1.00 94.88 85 GLU A CA 1
ATOM 718 C C . GLU A 1 85 ? 9.001 -9.095 -19.478 1.00 94.88 85 GLU A C 1
ATOM 720 O O . GLU A 1 85 ? 9.854 -9.256 -20.356 1.00 94.88 85 GLU A O 1
ATOM 725 N N . ARG A 1 86 ? 7.691 -9.212 -19.733 1.00 95.00 86 ARG A N 1
ATOM 726 C CA . ARG A 1 86 ? 7.159 -9.519 -21.070 1.00 95.00 86 ARG A CA 1
ATOM 727 C C . ARG A 1 86 ? 7.519 -8.429 -22.077 1.00 95.00 86 ARG A C 1
ATOM 729 O O . ARG A 1 86 ? 7.963 -8.747 -23.180 1.00 95.00 86 ARG A O 1
ATOM 736 N N . GLU A 1 87 ? 7.383 -7.159 -21.702 1.00 95.50 87 GLU A N 1
ATOM 737 C CA . GLU A 1 87 ? 7.741 -6.037 -22.571 1.00 95.50 87 GLU A CA 1
ATOM 738 C C . GLU A 1 87 ? 9.257 -5.978 -22.824 1.00 95.50 87 GLU A C 1
ATOM 740 O O . GLU A 1 87 ? 9.697 -5.733 -23.950 1.00 95.50 87 GLU A O 1
ATOM 745 N N . ALA A 1 88 ? 10.083 -6.236 -21.808 1.00 95.06 88 ALA A N 1
ATOM 746 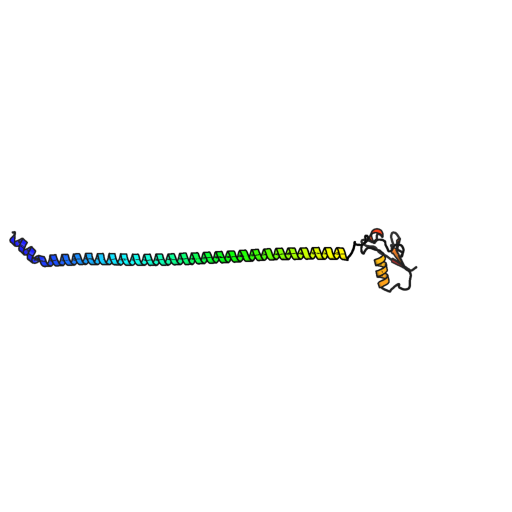C CA . ALA A 1 88 ? 11.533 -6.303 -21.960 1.00 95.06 88 ALA A CA 1
ATOM 747 C C . ALA A 1 88 ? 11.949 -7.441 -22.906 1.00 95.06 88 ALA A C 1
ATOM 749 O O . ALA A 1 88 ? 12.760 -7.212 -23.810 1.00 95.06 88 ALA A O 1
ATOM 750 N N . ALA A 1 89 ? 11.349 -8.625 -22.755 1.00 95.62 89 ALA A N 1
ATOM 751 C CA . ALA A 1 89 ? 11.581 -9.768 -23.631 1.00 95.62 89 ALA A CA 1
ATOM 752 C C . ALA A 1 89 ? 11.147 -9.479 -25.079 1.00 95.62 89 ALA A C 1
ATOM 754 O O . ALA A 1 89 ? 11.878 -9.795 -26.020 1.00 95.62 89 ALA A O 1
ATOM 755 N N . GLU A 1 90 ? 10.001 -8.820 -25.280 1.00 94.94 90 GLU A N 1
ATOM 756 C CA . GLU A 1 90 ? 9.541 -8.408 -26.610 1.00 94.94 90 GLU A CA 1
ATOM 757 C C . GLU A 1 90 ? 10.494 -7.386 -27.248 1.00 94.94 90 GLU A C 1
ATOM 759 O O . GLU A 1 90 ? 10.884 -7.530 -28.411 1.00 94.94 90 GLU A O 1
ATOM 764 N N . ARG A 1 91 ? 10.939 -6.380 -26.483 1.00 93.25 91 ARG A N 1
ATOM 765 C CA . ARG A 1 91 ? 11.917 -5.380 -26.945 1.00 93.25 91 ARG A CA 1
ATOM 766 C C . ARG A 1 91 ? 13.251 -6.025 -27.319 1.00 93.25 91 ARG A C 1
ATOM 768 O O . ARG A 1 91 ? 13.870 -5.617 -28.305 1.00 93.25 91 ARG A O 1
ATOM 775 N N . GLU A 1 92 ? 13.713 -7.015 -26.561 1.00 91.06 92 GLU A N 1
ATOM 776 C CA . GLU A 1 92 ? 14.929 -7.763 -26.884 1.00 91.06 92 GLU A CA 1
ATOM 777 C C . GLU A 1 92 ? 14.752 -8.600 -28.157 1.00 91.06 92 GLU A C 1
ATOM 779 O O . GLU A 1 92 ? 15.572 -8.499 -29.074 1.00 91.06 92 GLU A O 1
ATOM 784 N N . ALA A 1 93 ? 13.646 -9.339 -28.276 1.00 93.81 93 ALA A N 1
ATOM 785 C CA . ALA A 1 93 ? 13.323 -10.109 -29.473 1.00 93.81 93 ALA A CA 1
ATOM 786 C C . ALA A 1 93 ? 13.237 -9.215 -30.723 1.00 93.81 93 ALA A C 1
ATOM 788 O O . ALA A 1 93 ? 13.780 -9.559 -31.777 1.00 93.81 93 ALA A O 1
ATOM 789 N N . ALA A 1 94 ? 12.641 -8.024 -30.604 1.00 93.38 94 ALA A N 1
ATOM 790 C CA . ALA A 1 94 ? 12.589 -7.037 -31.679 1.00 93.38 94 ALA A CA 1
ATOM 791 C C . ALA A 1 94 ? 13.991 -6.556 -32.090 1.00 93.38 94 ALA A C 1
ATOM 793 O O . ALA A 1 94 ? 14.281 -6.445 -33.283 1.00 93.38 94 ALA A O 1
ATOM 794 N N . ARG A 1 95 ? 14.900 -6.321 -31.132 1.00 87.62 95 ARG A N 1
ATOM 795 C CA . ARG A 1 95 ? 16.300 -5.967 -31.435 1.00 87.62 95 ARG A CA 1
ATOM 796 C C . ARG A 1 95 ? 17.029 -7.093 -32.155 1.00 87.62 95 ARG A C 1
ATOM 798 O O . ARG A 1 95 ? 17.749 -6.820 -33.115 1.00 87.62 95 ARG A O 1
ATOM 805 N N . VAL A 1 96 ? 16.841 -8.338 -31.718 1.00 91.44 96 VAL A N 1
ATOM 806 C CA . VAL A 1 96 ? 17.443 -9.510 -32.368 1.00 91.44 96 VAL A CA 1
ATOM 807 C C . VAL A 1 96 ? 16.925 -9.644 -33.796 1.00 91.44 96 VAL A C 1
ATOM 809 O O . VAL A 1 96 ? 17.731 -9.776 -34.714 1.00 91.44 96 VAL A O 1
ATOM 812 N N . ARG A 1 97 ? 15.612 -9.515 -34.013 1.00 91.56 97 ARG A N 1
ATOM 813 C CA . ARG A 1 97 ? 15.011 -9.555 -35.350 1.00 91.56 97 ARG A CA 1
ATOM 814 C C . ARG A 1 97 ? 15.543 -8.441 -36.250 1.00 91.56 97 ARG A C 1
ATOM 816 O O . ARG A 1 97 ? 15.972 -8.723 -37.360 1.00 91.56 97 ARG A O 1
ATOM 823 N N . MET A 1 98 ? 15.598 -7.201 -35.764 1.00 85.06 98 MET A N 1
ATOM 824 C CA . MET A 1 98 ? 16.166 -6.080 -36.523 1.00 85.06 98 MET A CA 1
ATOM 825 C C . MET A 1 98 ? 17.644 -6.307 -36.854 1.00 85.06 98 MET A C 1
ATOM 827 O O . MET A 1 98 ? 18.100 -5.930 -37.930 1.00 85.06 98 MET A O 1
ATOM 831 N N . ARG A 1 99 ? 18.412 -6.925 -35.949 1.00 83.81 99 ARG A N 1
ATOM 832 C CA . ARG A 1 99 ? 19.809 -7.293 -36.208 1.00 83.81 99 ARG A CA 1
ATOM 833 C C . ARG A 1 99 ? 19.915 -8.392 -37.263 1.00 83.81 99 ARG A C 1
ATOM 835 O O . ARG A 1 99 ? 20.779 -8.291 -38.124 1.00 83.81 99 ARG A O 1
ATOM 842 N N . GLN A 1 100 ? 19.048 -9.402 -37.214 1.00 83.44 100 GLN A N 1
ATOM 843 C CA . GLN A 1 100 ? 18.987 -10.468 -38.216 1.00 83.44 100 GLN A CA 1
ATOM 844 C C . GLN A 1 100 ? 18.586 -9.921 -39.588 1.00 83.44 100 GLN A C 1
ATOM 846 O O . GLN A 1 100 ? 19.276 -10.185 -40.563 1.00 83.44 100 GLN A O 1
ATOM 851 N N . GLU A 1 101 ? 17.536 -9.104 -39.665 1.00 84.44 101 GLU A N 1
ATOM 852 C CA . GLU A 1 101 ? 17.104 -8.458 -40.910 1.00 84.44 101 GLU A CA 1
ATOM 853 C C . GLU A 1 101 ? 18.210 -7.562 -41.482 1.00 84.44 101 GLU A C 1
ATOM 855 O O . GLU A 1 101 ? 18.489 -7.629 -42.675 1.00 84.44 101 GLU A O 1
ATOM 860 N N . LYS A 1 102 ? 18.907 -6.786 -40.637 1.00 77.38 102 LYS A N 1
ATOM 861 C CA . LYS A 1 102 ? 20.078 -6.000 -41.058 1.00 77.38 102 LYS A CA 1
ATOM 862 C C . LYS A 1 102 ? 21.228 -6.874 -41.550 1.00 77.38 102 LYS A C 1
ATOM 864 O O . LYS A 1 102 ? 21.832 -6.525 -42.553 1.00 77.38 102 LYS A O 1
ATOM 869 N N . ALA A 1 103 ? 21.524 -7.986 -40.880 1.00 77.62 103 ALA A N 1
ATOM 870 C CA . ALA A 1 103 ? 22.568 -8.912 -41.315 1.00 77.62 103 ALA A CA 1
ATOM 871 C C . ALA A 1 103 ? 22.222 -9.560 -42.666 1.00 77.62 103 ALA A C 1
ATOM 873 O O . ALA A 1 103 ? 23.074 -9.640 -43.541 1.00 77.62 103 ALA A O 1
ATOM 874 N N . LEU A 1 104 ? 20.959 -9.951 -42.873 1.00 77.88 104 LEU A N 1
ATOM 875 C CA . LEU A 1 104 ? 20.496 -10.463 -44.165 1.00 77.88 104 LEU A CA 1
ATOM 876 C C . LEU A 1 104 ? 20.506 -9.391 -45.265 1.00 77.88 104 LEU A C 1
ATOM 878 O O . LEU A 1 104 ? 20.785 -9.713 -46.416 1.00 77.88 104 LEU A O 1
ATOM 882 N N . ALA A 1 105 ? 20.184 -8.137 -44.936 1.00 74.62 105 ALA A N 1
ATOM 883 C CA . ALA A 1 105 ? 20.114 -7.049 -45.909 1.00 74.62 105 ALA A CA 1
ATOM 884 C C . ALA A 1 105 ? 21.487 -6.474 -46.290 1.00 74.62 105 ALA A C 1
ATOM 886 O O . ALA A 1 105 ? 21.635 -5.976 -47.404 1.00 74.62 105 ALA A O 1
ATOM 887 N N . LEU A 1 106 ? 22.467 -6.506 -45.380 1.00 67.25 106 LEU A N 1
ATOM 888 C CA . LEU A 1 106 ? 23.767 -5.861 -45.585 1.00 67.25 106 LEU A CA 1
ATOM 889 C C . LEU A 1 106 ? 24.810 -6.772 -46.264 1.00 67.25 106 LEU A C 1
ATOM 891 O O . LEU A 1 106 ? 25.831 -6.263 -46.710 1.00 67.25 106 LEU A O 1
ATOM 895 N N . GLY A 1 107 ? 24.534 -8.073 -46.424 1.00 64.88 107 GLY A N 1
ATOM 896 C CA . GLY A 1 107 ? 25.501 -9.035 -46.969 1.00 64.88 107 GLY A CA 1
ATOM 897 C C . GLY A 1 107 ? 26.685 -9.282 -46.024 1.00 64.88 107 GLY A C 1
ATOM 898 O O . GLY A 1 107 ? 26.769 -8.673 -44.956 1.00 64.88 107 GLY A O 1
ATOM 899 N N . ASP A 1 108 ? 27.582 -10.202 -46.392 1.00 62.03 108 ASP A N 1
ATOM 900 C CA . ASP A 1 108 ? 28.827 -10.408 -45.643 1.00 62.03 108 ASP A CA 1
ATOM 901 C C . ASP A 1 108 ? 29.652 -9.116 -45.672 1.00 62.03 108 ASP A C 1
ATOM 903 O O . ASP A 1 108 ? 29.840 -8.508 -46.730 1.00 62.03 108 ASP A O 1
ATOM 907 N N . GLU A 1 109 ? 30.122 -8.692 -44.496 1.00 53.84 109 GLU A N 1
ATOM 908 C CA . GLU A 1 109 ? 31.066 -7.584 -44.382 1.00 53.84 109 GLU A CA 1
ATOM 909 C C . GLU A 1 109 ? 32.254 -7.896 -45.305 1.00 53.84 109 GLU A C 1
ATOM 911 O O . GLU A 1 109 ? 32.783 -9.012 -45.239 1.00 53.84 109 GLU A O 1
ATOM 916 N N . PRO A 1 110 ? 32.637 -6.983 -46.220 1.00 57.66 110 PRO A N 1
ATOM 917 C CA . PRO A 1 110 ? 33.754 -7.244 -47.112 1.00 57.66 110 PRO A CA 1
ATOM 918 C C . PRO A 1 110 ? 34.977 -7.616 -46.267 1.00 57.66 110 PRO A C 1
ATOM 920 O O . PRO A 1 110 ? 35.240 -6.992 -45.240 1.00 57.66 110 PRO A O 1
ATOM 923 N N . GLU A 1 111 ? 35.699 -8.658 -46.691 1.00 55.88 111 GLU A N 1
ATOM 924 C CA . GLU A 1 111 ? 36.815 -9.276 -45.948 1.00 55.88 111 GLU A CA 1
ATOM 925 C C . GLU A 1 111 ? 37.868 -8.247 -45.492 1.00 55.88 111 GLU A C 1
ATOM 927 O O . GLU A 1 111 ? 38.516 -8.409 -44.459 1.00 55.88 111 GLU A O 1
ATOM 932 N N . ASN A 1 112 ? 37.941 -7.129 -46.215 1.00 55.72 112 ASN A N 1
ATOM 933 C CA . ASN A 1 112 ? 38.577 -5.895 -45.793 1.00 55.72 112 ASN A CA 1
ATOM 934 C C . ASN A 1 112 ? 37.463 -4.855 -45.586 1.00 55.72 112 ASN A C 1
ATOM 936 O O . ASN A 1 112 ? 36.780 -4.521 -46.553 1.00 55.72 112 ASN A O 1
ATOM 940 N N . GLY A 1 113 ? 37.254 -4.377 -44.352 1.00 55.78 113 GLY A N 1
ATOM 941 C CA . GLY A 1 113 ? 36.234 -3.368 -44.014 1.00 55.78 113 GLY A CA 1
ATOM 942 C C . GLY A 1 113 ? 36.417 -2.020 -44.755 1.00 55.78 113 GLY A C 1
ATOM 943 O O . GLY A 1 113 ? 37.118 -1.960 -45.758 1.00 55.78 113 GLY A O 1
ATOM 944 N N . PRO A 1 114 ? 35.889 -0.872 -44.272 1.00 57.50 114 PRO A N 1
ATOM 945 C CA . PRO A 1 114 ? 36.121 0.456 -44.898 1.00 57.50 114 PRO A CA 1
ATOM 946 C C . PRO A 1 114 ? 37.611 0.857 -45.000 1.00 57.50 114 PRO A C 1
ATOM 948 O O . PRO A 1 114 ? 37.978 1.855 -45.621 1.00 57.50 114 PRO A O 1
ATOM 951 N N . ASP A 1 115 ? 38.452 0.040 -44.381 1.00 59.38 115 ASP A N 1
ATOM 952 C CA . ASP A 1 115 ? 39.896 -0.006 -44.331 1.00 59.38 115 ASP A CA 1
ATOM 953 C C . ASP A 1 115 ? 40.519 -0.400 -45.681 1.00 59.38 115 ASP A C 1
ATOM 955 O O . ASP A 1 115 ? 41.470 -1.159 -45.687 1.00 59.38 115 ASP A O 1
ATOM 959 N N . VAL A 1 116 ? 40.023 0.066 -46.827 1.00 70.12 116 VAL A N 1
ATOM 960 C CA . VAL A 1 116 ? 40.634 -0.191 -48.143 1.00 70.12 116 VAL A CA 1
ATOM 961 C C . VAL A 1 116 ? 41.276 1.097 -48.657 1.00 70.12 116 VAL A C 1
ATOM 963 O O . VAL A 1 116 ? 40.727 2.186 -48.496 1.00 70.12 116 VAL A O 1
ATOM 966 N N . THR A 1 117 ? 42.466 1.003 -49.256 1.00 76.12 117 THR A N 1
ATOM 967 C CA . THR A 1 117 ? 43.203 2.187 -49.742 1.00 76.12 117 THR A CA 1
ATOM 968 C C . THR A 1 117 ? 42.422 3.000 -50.786 1.00 76.12 117 THR A C 1
ATOM 970 O O . THR A 1 117 ? 42.607 4.214 -50.848 1.00 76.12 117 THR A O 1
ATOM 973 N N . GLN A 1 118 ? 41.480 2.384 -51.512 1.00 82.62 118 GLN A N 1
ATOM 974 C CA . GLN A 1 118 ? 40.507 3.060 -52.380 1.00 82.62 118 GLN A CA 1
ATOM 975 C C . GLN A 1 118 ? 39.757 4.205 -51.677 1.00 82.62 118 GLN A C 1
ATOM 977 O O . GLN A 1 118 ? 39.632 5.284 -52.248 1.00 82.62 118 GLN A O 1
ATOM 982 N N . THR A 1 119 ? 39.342 4.036 -50.417 1.00 81.62 119 THR A N 1
ATOM 983 C CA . THR A 1 119 ? 38.611 5.071 -49.662 1.00 81.62 119 THR A CA 1
ATOM 984 C C . THR A 1 119 ? 39.427 6.364 -49.517 1.00 81.62 119 THR A C 1
ATOM 986 O O . THR A 1 119 ? 38.869 7.460 -49.463 1.00 81.62 119 THR A O 1
ATOM 989 N N . LEU A 1 120 ? 40.762 6.262 -49.470 1.00 84.25 120 LEU A N 1
ATOM 990 C CA . LEU A 1 120 ? 41.652 7.426 -49.420 1.00 84.25 120 LEU A CA 1
ATOM 991 C C . LEU A 1 120 ? 41.691 8.163 -50.761 1.00 84.25 120 LEU A C 1
ATOM 993 O O . LEU A 1 120 ? 41.722 9.393 -50.771 1.00 84.25 120 LEU A O 1
ATOM 997 N N . TYR A 1 121 ? 41.670 7.426 -51.873 1.00 86.38 121 TYR A N 1
ATOM 998 C CA . TYR A 1 121 ? 41.558 8.015 -53.204 1.00 86.38 121 TYR A CA 1
ATOM 999 C C . TYR A 1 121 ? 40.206 8.691 -53.395 1.00 86.38 121 TYR A C 1
ATOM 1001 O O . TYR A 1 121 ? 40.191 9.867 -53.737 1.00 86.38 121 TYR A O 1
ATOM 1009 N N . ASP A 1 122 ? 39.106 8.015 -53.055 1.00 86.44 122 ASP A N 1
ATOM 1010 C CA . ASP A 1 122 ? 37.753 8.575 -53.145 1.00 86.44 122 ASP A CA 1
ATOM 1011 C C . ASP A 1 122 ? 37.617 9.860 -52.308 1.00 86.44 122 ASP A C 1
ATOM 1013 O O . ASP A 1 122 ? 37.021 10.843 -52.753 1.00 86.44 122 ASP A O 1
ATOM 1017 N N . TYR A 1 123 ? 38.212 9.895 -51.107 1.00 86.06 123 TYR A N 1
ATOM 1018 C CA . TYR A 1 123 ? 38.249 11.102 -50.281 1.00 86.06 123 TYR A CA 1
ATOM 1019 C C . TYR A 1 123 ? 39.019 12.238 -50.963 1.00 86.06 123 TYR A C 1
ATOM 1021 O O . TYR A 1 123 ? 38.513 13.356 -51.026 1.00 86.06 123 TYR A O 1
ATOM 1029 N N . ILE A 1 124 ? 40.217 11.976 -51.487 1.00 86.31 124 ILE A N 1
ATOM 1030 C CA . ILE A 1 124 ? 41.042 13.002 -52.142 1.00 86.31 124 ILE A CA 1
ATOM 1031 C C . ILE A 1 124 ? 40.382 13.505 -53.432 1.00 86.31 124 ILE A C 1
ATOM 1033 O O . ILE A 1 124 ? 40.339 14.717 -53.652 1.00 86.31 124 ILE A O 1
ATOM 1037 N N . ASP A 1 125 ? 39.810 12.604 -54.229 1.00 85.31 125 ASP A N 1
ATOM 1038 C CA . ASP A 1 125 ? 39.048 12.930 -55.434 1.00 85.31 125 ASP A CA 1
ATOM 1039 C C . ASP A 1 125 ? 37.817 13.789 -55.074 1.00 85.31 125 ASP A C 1
ATOM 1041 O O . ASP A 1 125 ? 37.539 14.786 -55.741 1.00 85.31 125 ASP A O 1
ATOM 1045 N N . SER A 1 126 ? 37.141 13.513 -53.946 1.00 85.25 126 SER A N 1
ATOM 1046 C CA . SER A 1 126 ? 36.006 14.324 -53.465 1.00 85.25 126 SER A CA 1
ATOM 1047 C C . SER A 1 126 ? 36.368 15.758 -53.054 1.00 85.25 126 SER A C 1
ATOM 1049 O O . SER A 1 126 ? 35.488 16.620 -52.999 1.00 85.25 126 SER A O 1
ATOM 1051 N N . LEU A 1 127 ? 37.647 16.043 -52.773 1.00 85.62 127 LEU A N 1
ATOM 1052 C CA . LEU A 1 127 ? 38.102 17.399 -52.451 1.00 85.62 127 LEU A CA 1
ATOM 1053 C C . LEU A 1 127 ? 38.182 18.295 -53.697 1.00 85.62 127 LEU A C 1
ATOM 1055 O O . LEU A 1 127 ? 38.298 19.511 -53.549 1.00 85.62 127 LEU A O 1
ATOM 1059 N N . GLY A 1 128 ? 38.153 17.722 -54.908 1.00 79.44 128 GLY A N 1
ATOM 1060 C CA . GLY A 1 128 ? 38.183 18.468 -56.171 1.00 79.44 128 GLY A CA 1
ATOM 1061 C C . GLY A 1 128 ? 39.495 19.223 -56.436 1.00 79.44 128 GLY A C 1
ATOM 1062 O O . GLY A 1 128 ? 39.564 20.079 -57.314 1.00 79.44 128 GLY A O 1
ATOM 1063 N N . VAL A 1 129 ? 40.554 18.949 -55.662 1.00 77.00 129 VAL A N 1
ATOM 1064 C CA . VAL A 1 129 ? 41.832 19.689 -55.727 1.00 77.00 129 VAL A CA 1
ATOM 1065 C C . VAL A 1 129 ? 42.746 19.162 -56.841 1.00 77.00 129 VAL A C 1
ATOM 1067 O O . VAL A 1 129 ? 43.595 19.899 -57.340 1.00 77.00 129 VAL A O 1
ATOM 1070 N N . LEU A 1 130 ? 42.581 17.896 -57.237 1.00 75.31 130 LEU A N 1
ATOM 1071 C CA . LEU A 1 130 ? 43.499 17.172 -58.126 1.00 75.31 130 LEU A CA 1
ATOM 1072 C C . LEU A 1 130 ? 42.828 16.619 -59.394 1.00 75.31 130 LEU A C 1
ATOM 1074 O O . LEU A 1 130 ? 43.431 15.810 -60.086 1.00 75.31 130 LEU A O 1
ATOM 1078 N N . GLU A 1 131 ? 41.629 17.095 -59.752 1.00 67.56 131 GLU A N 1
ATOM 1079 C CA . GLU A 1 131 ? 40.806 16.564 -60.862 1.00 67.56 131 GLU A CA 1
ATOM 1080 C C . GLU A 1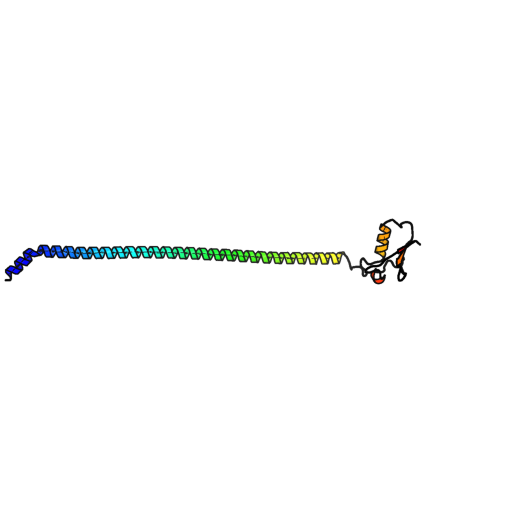 131 ? 41.510 16.513 -62.235 1.00 67.56 131 GLU A C 1
ATOM 1082 O O . GLU A 1 131 ? 41.056 15.823 -63.143 1.00 67.56 131 GLU A O 1
ATOM 1087 N N . THR A 1 132 ? 42.602 17.261 -62.422 1.00 68.50 132 THR A N 1
ATOM 1088 C CA . THR A 1 132 ? 43.335 17.368 -63.699 1.00 68.50 132 THR A CA 1
ATOM 1089 C C . THR A 1 132 ? 44.680 16.627 -63.706 1.00 68.50 132 THR A C 1
ATOM 1091 O O . THR A 1 132 ? 45.362 16.635 -64.728 1.00 68.50 132 THR A O 1
ATOM 1094 N N . TYR A 1 133 ? 45.082 15.998 -62.597 1.00 75.69 133 TYR A N 1
ATOM 1095 C CA . TYR A 1 133 ? 46.404 15.384 -62.451 1.00 75.69 133 TYR A CA 1
ATOM 1096 C C . TYR A 1 133 ? 46.301 13.918 -62.027 1.00 75.69 133 TYR A C 1
ATOM 1098 O O . TYR A 1 133 ? 45.590 13.589 -61.080 1.00 75.69 133 TYR A O 1
ATOM 1106 N N . GLU A 1 134 ? 47.064 13.038 -62.677 1.00 81.56 134 GLU A N 1
ATOM 1107 C CA . GLU A 1 134 ? 47.295 11.698 -62.137 1.00 81.56 134 GLU A CA 1
ATOM 1108 C C . GLU A 1 134 ? 48.225 11.813 -60.926 1.00 81.56 134 GLU A C 1
ATOM 1110 O O . GLU A 1 134 ? 49.272 12.454 -60.990 1.00 81.56 134 GLU A O 1
ATOM 1115 N N . TYR A 1 135 ? 47.850 11.206 -59.803 1.00 87.56 135 TYR A N 1
ATOM 1116 C CA . TYR A 1 135 ? 48.642 11.254 -58.578 1.00 87.56 135 TYR A CA 1
ATOM 1117 C C . TYR A 1 135 ? 48.756 9.874 -57.933 1.00 87.56 135 TYR A C 1
ATOM 1119 O O . TYR A 1 135 ? 47.932 8.982 -58.138 1.00 87.56 135 TYR A O 1
ATOM 1127 N N . SER A 1 136 ? 49.800 9.703 -57.129 1.00 87.38 136 SER A N 1
ATOM 1128 C CA . SER A 1 136 ? 50.025 8.518 -56.305 1.00 87.38 136 SER A CA 1
ATOM 1129 C C . SER A 1 136 ? 50.195 8.903 -54.837 1.00 87.38 136 SER A C 1
ATOM 1131 O O . SER A 1 136 ? 50.611 10.019 -54.513 1.00 87.38 136 SER A O 1
ATOM 1133 N N . LEU A 1 137 ? 49.830 7.987 -53.937 1.00 88.12 137 LEU A N 1
ATOM 1134 C CA . LEU A 1 137 ? 49.971 8.178 -52.496 1.00 88.12 137 LEU A CA 1
ATOM 1135 C C . LEU A 1 137 ? 51.239 7.486 -52.023 1.00 88.12 137 LEU A C 1
ATOM 1137 O O . LEU A 1 137 ? 51.474 6.320 -52.328 1.00 88.12 137 LEU A O 1
ATOM 1141 N N . VAL A 1 138 ? 52.073 8.200 -51.274 1.00 89.00 138 VAL A N 1
ATOM 1142 C CA . VAL A 1 138 ? 53.420 7.729 -50.945 1.00 89.00 138 VAL A CA 1
ATOM 1143 C C . VAL A 1 138 ? 53.698 7.874 -49.456 1.00 89.00 138 VAL A C 1
ATOM 1145 O O . VAL A 1 138 ? 53.489 8.938 -48.873 1.00 89.00 138 VAL A O 1
ATOM 1148 N N . THR A 1 139 ? 54.201 6.813 -48.822 1.00 88.50 139 THR A N 1
ATOM 1149 C CA . THR A 1 139 ? 54.765 6.885 -47.463 1.00 88.50 139 THR A CA 1
ATOM 1150 C C . THR A 1 139 ? 56.219 7.331 -47.519 1.00 88.50 139 THR A C 1
ATOM 1152 O O . THR A 1 139 ? 56.923 7.056 -48.484 1.00 88.50 139 THR A O 1
ATOM 1155 N N . ASN A 1 140 ? 56.710 7.997 -46.474 1.00 82.94 140 ASN A N 1
ATOM 1156 C CA . ASN A 1 140 ? 58.110 8.429 -46.427 1.00 82.94 140 ASN A CA 1
ATOM 1157 C C . ASN A 1 140 ? 59.059 7.335 -45.887 1.00 82.94 140 ASN A C 1
ATOM 1159 O O . ASN A 1 140 ? 60.195 7.229 -46.341 1.00 82.94 140 ASN A O 1
ATOM 1163 N N . LEU A 1 141 ? 58.616 6.502 -44.929 1.00 77.12 141 LEU A N 1
ATOM 1164 C CA . LEU A 1 141 ? 59.492 5.522 -44.274 1.00 77.12 141 LEU A CA 1
ATOM 1165 C C . LEU A 1 141 ? 58.768 4.212 -43.884 1.00 77.12 141 LEU A C 1
ATOM 1167 O O . LEU A 1 141 ? 57.930 4.242 -42.985 1.00 77.12 141 LEU A O 1
ATOM 1171 N N . PRO A 1 142 ? 59.118 3.062 -44.490 1.00 80.75 142 PRO A N 1
ATOM 1172 C CA . PRO A 1 142 ? 59.844 2.943 -45.758 1.00 80.75 142 PRO A CA 1
ATOM 1173 C C . PRO A 1 142 ? 59.071 3.630 -46.897 1.00 80.75 142 PRO A C 1
ATOM 1175 O O . PRO A 1 142 ? 57.842 3.741 -46.837 1.00 80.75 142 PRO A O 1
ATOM 1178 N N . ARG A 1 143 ? 59.785 4.117 -47.924 1.00 86.81 143 ARG A N 1
ATOM 1179 C CA . ARG A 1 143 ? 59.123 4.725 -49.085 1.00 86.81 143 ARG A CA 1
ATOM 1180 C C . ARG A 1 143 ? 58.372 3.655 -49.867 1.00 86.81 143 ARG A C 1
ATOM 1182 O O . ARG A 1 143 ? 58.999 2.835 -50.534 1.00 86.81 143 ARG A O 1
ATOM 1189 N N . THR A 1 144 ? 57.048 3.711 -49.815 1.00 85.75 144 THR A N 1
ATOM 1190 C CA . THR A 1 144 ? 56.153 2.820 -50.552 1.00 85.75 144 THR A CA 1
ATOM 1191 C C . THR A 1 144 ? 55.203 3.673 -51.370 1.00 85.75 144 THR A C 1
ATOM 1193 O O . THR A 1 144 ? 54.552 4.563 -50.830 1.00 85.75 144 THR A O 1
ATOM 1196 N N . VAL A 1 145 ? 55.139 3.399 -52.672 1.00 87.56 145 VAL A N 1
ATOM 1197 C CA . VAL A 1 145 ? 54.166 4.015 -53.576 1.00 87.56 145 VAL A CA 1
ATOM 1198 C C . VAL A 1 145 ? 52.928 3.125 -53.621 1.00 87.56 145 VAL A C 1
ATOM 1200 O O . VAL A 1 145 ? 53.014 1.932 -53.950 1.00 87.56 145 VAL A O 1
ATOM 1203 N N . TYR A 1 146 ? 51.798 3.713 -53.259 1.00 85.50 146 TYR A N 1
ATOM 1204 C CA . TYR A 1 146 ? 50.460 3.198 -53.491 1.00 85.50 146 TYR A CA 1
ATOM 1205 C C . TYR A 1 146 ? 49.969 3.889 -54.760 1.00 85.50 146 TYR A C 1
ATOM 1207 O O . TYR A 1 146 ? 49.849 5.112 -54.794 1.00 85.50 146 TYR A O 1
ATOM 1215 N N . GLY A 1 147 ? 49.829 3.123 -55.838 1.00 82.12 147 GLY A N 1
ATOM 1216 C CA . GLY A 1 147 ? 49.184 3.566 -57.068 1.00 82.12 147 GLY A CA 1
ATOM 1217 C C . GLY A 1 147 ? 47.774 2.988 -57.166 1.00 82.12 147 GLY A C 1
ATOM 1218 O O . GLY A 1 147 ? 47.331 2.251 -56.280 1.00 82.12 147 GLY A O 1
ATOM 1219 N N . ARG A 1 148 ? 47.098 3.269 -58.290 1.00 78.12 148 ARG A N 1
ATOM 1220 C CA . ARG A 1 148 ? 45.774 2.702 -58.609 1.00 78.12 148 ARG A CA 1
ATOM 1221 C C . ARG A 1 148 ? 45.784 1.153 -58.638 1.00 78.12 148 ARG A C 1
ATOM 1223 O O . ARG A 1 148 ? 44.757 0.508 -58.489 1.00 78.12 148 ARG A O 1
ATOM 1230 N N . ASP A 1 149 ? 46.959 0.534 -58.772 1.00 77.56 149 ASP A N 1
ATOM 1231 C CA . ASP A 1 149 ? 47.186 -0.918 -58.737 1.00 77.56 149 ASP A CA 1
ATOM 1232 C C . ASP A 1 149 ? 47.040 -1.550 -57.341 1.00 77.56 149 ASP A C 1
ATOM 1234 O O . ASP A 1 149 ? 46.834 -2.759 -57.234 1.00 77.56 149 ASP A O 1
ATOM 1238 N N . LYS A 1 150 ? 47.145 -0.753 -56.270 1.00 75.81 150 LYS A N 1
ATOM 1239 C CA . LYS A 1 150 ? 47.081 -1.225 -54.876 1.00 75.81 150 LYS A CA 1
ATOM 1240 C C . LYS A 1 150 ? 45.812 -0.808 -54.144 1.00 75.81 150 LYS A C 1
ATOM 1242 O O . LYS A 1 150 ? 45.705 -1.077 -52.953 1.00 75.81 150 LYS A O 1
ATOM 1247 N N . GLU A 1 151 ? 44.847 -0.218 -54.846 1.00 73.88 151 GLU A N 1
ATOM 1248 C CA . GLU A 1 151 ? 43.619 0.341 -54.265 1.00 73.88 151 GLU A CA 1
ATOM 1249 C C . GLU A 1 151 ? 42.778 -0.666 -53.495 1.00 73.88 151 GLU A C 1
ATOM 1251 O O . GLU A 1 151 ? 42.135 -0.293 -52.523 1.00 73.88 151 GLU A O 1
ATOM 1256 N N . SER A 1 152 ? 42.816 -1.942 -53.873 1.00 75.69 152 SER A N 1
ATOM 1257 C CA . SER A 1 152 ? 42.051 -3.003 -53.215 1.00 75.69 152 SER A CA 1
ATOM 1258 C C . SER A 1 152 ? 42.718 -3.566 -51.952 1.00 75.69 152 SER A C 1
ATOM 1260 O O . SER A 1 152 ? 42.201 -4.518 -51.367 1.00 75.69 152 SER A O 1
ATOM 1262 N N . MET A 1 153 ? 43.879 -3.043 -51.538 1.00 79.88 153 MET A N 1
ATOM 1263 C CA . MET A 1 153 ? 44.571 -3.484 -50.320 1.00 79.88 153 MET A CA 1
ATOM 1264 C C . MET A 1 153 ? 43.946 -2.881 -49.063 1.00 79.88 153 MET A C 1
ATOM 1266 O O . MET A 1 153 ? 43.532 -1.717 -49.077 1.00 79.88 153 MET A O 1
ATOM 1270 N N . SER A 1 154 ? 43.955 -3.640 -47.961 1.00 82.38 154 SER A N 1
ATOM 1271 C CA . SER A 1 154 ? 43.524 -3.106 -46.672 1.00 82.38 154 SER A CA 1
ATOM 1272 C C . SER A 1 154 ? 44.538 -2.093 -46.103 1.00 82.38 154 SER A C 1
ATOM 1274 O O . SER A 1 154 ? 45.739 -2.212 -46.352 1.00 82.38 154 SER A O 1
ATOM 1276 N N . LEU A 1 155 ? 44.111 -1.105 -45.307 1.00 82.06 155 LEU A N 1
ATOM 1277 C CA . LEU A 1 155 ? 44.989 -0.148 -44.622 1.00 82.06 155 LEU A CA 1
ATOM 1278 C C . LEU A 1 155 ? 45.925 -0.871 -43.651 1.00 82.06 155 LEU A C 1
ATOM 1280 O O . LEU A 1 155 ? 47.051 -0.426 -43.433 1.00 82.06 155 LEU A O 1
ATOM 1284 N N . LYS A 1 156 ? 45.498 -2.011 -43.101 1.00 81.25 156 LYS A N 1
ATOM 1285 C CA . LYS A 1 156 ? 46.341 -2.880 -42.281 1.00 81.25 156 LYS A CA 1
ATOM 1286 C C . LYS A 1 156 ? 47.434 -3.568 -43.101 1.00 81.25 156 LYS A C 1
ATOM 1288 O O . LYS A 1 156 ? 48.591 -3.529 -42.686 1.00 81.25 156 LYS A O 1
ATOM 1293 N N . ASP A 1 157 ? 47.106 -4.124 -44.267 1.00 82.06 157 ASP A N 1
ATOM 1294 C CA . ASP A 1 157 ? 48.088 -4.762 -45.162 1.00 82.06 157 ASP A CA 1
ATOM 1295 C C . ASP A 1 157 ? 49.027 -3.740 -45.810 1.00 82.06 157 ASP A C 1
ATOM 1297 O O . ASP A 1 157 ? 50.200 -4.022 -46.051 1.00 82.06 157 ASP A O 1
ATOM 1301 N N . ALA A 1 158 ? 48.534 -2.521 -46.034 1.00 80.38 158 ALA A N 1
ATOM 1302 C CA . ALA A 1 158 ? 49.324 -1.372 -46.456 1.00 80.38 158 ALA A CA 1
ATOM 1303 C C . ALA A 1 158 ? 50.167 -0.765 -45.312 1.00 80.38 158 ALA A C 1
ATOM 1305 O O . ALA A 1 158 ? 50.931 0.169 -45.536 1.00 80.38 158 ALA A O 1
ATOM 1306 N N . GLY A 1 159 ? 50.048 -1.251 -44.070 1.00 82.38 159 GLY A N 1
ATOM 1307 C CA . GLY A 1 159 ? 50.791 -0.708 -42.926 1.00 82.38 159 GLY A CA 1
ATOM 1308 C C . GLY A 1 159 ? 50.428 0.741 -42.570 1.00 82.38 159 GLY A C 1
ATOM 1309 O O . GLY A 1 159 ? 51.237 1.447 -41.971 1.00 82.38 159 GLY A O 1
ATOM 1310 N N . LEU A 1 160 ? 49.231 1.191 -42.955 1.00 83.12 160 LEU A N 1
ATOM 1311 C CA . LEU A 1 160 ? 48.692 2.528 -42.694 1.00 83.12 160 LEU A CA 1
ATOM 1312 C C . LEU A 1 160 ? 47.879 2.603 -41.389 1.00 83.12 160 LEU A C 1
ATOM 1314 O O . LEU A 1 160 ? 47.651 3.692 -40.862 1.00 83.12 160 LEU A O 1
ATOM 1318 N N . HIS A 1 161 ? 47.477 1.454 -40.841 1.00 79.94 161 HIS A N 1
ATOM 1319 C CA . HIS A 1 161 ? 46.801 1.342 -39.548 1.00 79.94 161 HIS A CA 1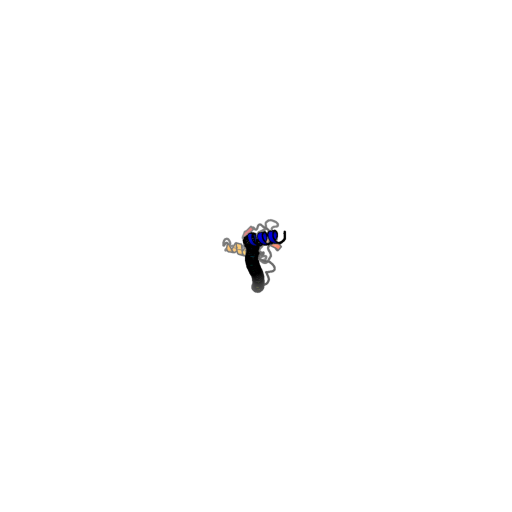
ATOM 1320 C C . HIS A 1 161 ? 47.807 1.224 -38.378 1.00 79.94 161 HIS A C 1
ATOM 1322 O O . HIS A 1 161 ? 48.751 0.434 -38.467 1.00 79.94 161 HIS A O 1
ATOM 1328 N N . PRO A 1 162 ? 47.590 1.893 -37.224 1.00 79.12 162 PRO A N 1
ATOM 1329 C CA . PRO A 1 162 ? 46.452 2.764 -36.896 1.00 79.12 162 PRO A CA 1
ATOM 1330 C C . PRO A 1 162 ? 46.638 4.221 -37.343 1.00 79.12 162 PRO A C 1
ATOM 1332 O O . PRO A 1 162 ? 45.677 4.983 -37.353 1.00 79.12 162 PRO A O 1
ATOM 1335 N N . GLN A 1 163 ? 47.867 4.621 -37.673 1.00 83.44 163 GLN A N 1
ATOM 1336 C CA . GLN A 1 163 ? 48.194 5.965 -38.131 1.00 83.44 163 GLN A CA 1
ATOM 1337 C C . GLN A 1 163 ? 49.373 5.908 -39.101 1.00 83.44 163 GLN A C 1
ATOM 1339 O O . GLN A 1 163 ? 50.407 5.314 -38.795 1.00 83.44 163 GLN A O 1
ATOM 1344 N N . ALA A 1 164 ? 49.250 6.609 -40.223 1.00 84.44 164 ALA A N 1
ATOM 1345 C CA . ALA A 1 164 ? 50.334 6.837 -41.163 1.00 84.44 164 ALA A CA 1
ATOM 1346 C C . ALA A 1 164 ? 50.232 8.230 -41.786 1.00 84.44 164 ALA A C 1
ATOM 1348 O O . ALA A 1 164 ? 49.165 8.842 -41.816 1.00 84.44 164 ALA A O 1
ATOM 1349 N N . SER A 1 165 ? 51.362 8.717 -42.291 1.00 88.00 165 SER A N 1
ATOM 1350 C CA . SER A 1 165 ? 51.435 9.961 -43.052 1.00 88.00 165 SER A CA 1
ATOM 1351 C C . SER A 1 165 ? 51.663 9.632 -44.519 1.00 88.00 165 SER A C 1
ATOM 1353 O O . SER A 1 165 ? 52.662 8.994 -44.865 1.00 88.00 165 SER A O 1
ATOM 1355 N N . LEU A 1 166 ? 50.743 10.088 -45.362 1.00 88.44 166 LEU A N 1
ATOM 1356 C CA . LEU A 1 166 ? 50.810 9.954 -46.809 1.00 88.44 166 LEU A CA 1
ATOM 1357 C C . LEU A 1 166 ? 51.101 11.309 -47.441 1.00 88.44 166 LEU A C 1
ATOM 1359 O O . LEU A 1 166 ? 50.600 12.342 -46.998 1.00 88.44 166 LEU A O 1
ATOM 1363 N N . PHE A 1 167 ? 51.903 11.280 -48.491 1.00 88.69 167 PHE A N 1
ATOM 1364 C CA . PHE A 1 167 ? 52.188 12.420 -49.344 1.00 88.69 167 PHE A CA 1
ATOM 1365 C C . PHE A 1 167 ? 51.601 12.160 -50.727 1.00 88.69 167 PHE A C 1
ATOM 1367 O O . PHE A 1 167 ? 51.534 11.014 -51.169 1.00 88.69 167 PHE A O 1
ATOM 1374 N N . ILE A 1 168 ? 51.177 13.230 -51.392 1.00 88.31 168 ILE A N 1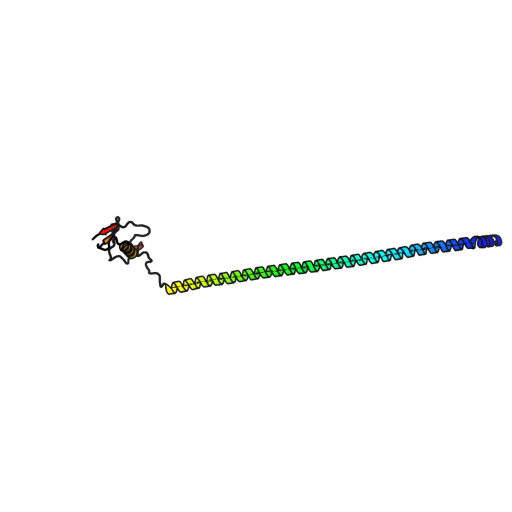
ATOM 1375 C CA . ILE A 1 168 ? 50.646 13.178 -52.751 1.00 88.31 168 ILE A CA 1
ATOM 1376 C C . ILE A 1 168 ? 51.794 13.496 -53.707 1.00 88.31 168 ILE A C 1
ATOM 1378 O O . ILE A 1 168 ? 52.367 14.585 -53.649 1.00 88.31 168 ILE A O 1
ATOM 1382 N N . GLU A 1 169 ? 52.134 12.541 -54.566 1.00 87.12 169 GLU A N 1
ATOM 1383 C CA . GLU A 1 169 ? 53.107 12.702 -55.648 1.00 87.12 169 GLU A CA 1
ATOM 1384 C C . GLU A 1 169 ? 52.326 12.804 -56.966 1.00 87.12 169 GLU A C 1
ATOM 1386 O O . GLU A 1 169 ? 51.628 11.864 -57.345 1.00 87.12 169 GLU A O 1
ATOM 1391 N N . ILE A 1 170 ? 52.384 13.968 -57.620 1.00 85.38 170 ILE A N 1
ATOM 1392 C CA . ILE A 1 170 ? 51.764 14.203 -58.933 1.00 85.38 170 ILE A CA 1
ATOM 1393 C C . ILE A 1 170 ? 52.673 13.586 -60.003 1.00 85.38 170 ILE A C 1
ATOM 1395 O O . ILE A 1 170 ? 53.872 13.878 -60.008 1.00 85.38 170 ILE A O 1
ATOM 1399 N N . ASN A 1 171 ? 52.105 12.744 -60.869 1.00 74.56 171 ASN A N 1
ATOM 1400 C CA . ASN A 1 171 ? 52.799 12.071 -61.970 1.00 74.56 171 ASN A CA 1
ATOM 1401 C C . ASN A 1 171 ? 52.824 12.917 -63.250 1.00 74.56 171 ASN A C 1
ATOM 1403 O O . ASN A 1 171 ? 51.872 13.700 -63.476 1.00 74.56 171 ASN A O 1
#

Radius of gyration: 58.91 Å; chains: 1; bounding box: 112×36×153 Å

Organism: Eruca vesicaria subsp. sativa (NCBI:txid29727)

Sequence (171 aa):
MISILQRVVQDSSHVLVTARFEAEERINNLRLREEQDAAYRAALEADQVWERQRQEEEERLERESAEAERKHKEEEEEEAREREEREAAEREAARVRMRQEKALALGDEPENGPDVTQTLYDYIDSLGVLETYEYSLVTNLPRTVYGRDKESMSLKDAGLHPQASLFIEIN

Foldseek 3Di:
DVVVVVVVCVVCVVVVVVVVVVVVVVVVVVVVVVVVVVVVVVVVVVVVVVVVVVVVVVVVVVVVVVVVVVVVVVVVVVVVVVVVVVVVVVVVVVVVVVVVVCDVVVDPQPPAHCQFQLVVVVVVVVVVPQVPFQKWKFFVVVTDTHHPVRRRPGCVRVVCPPHGDIDIGTD

InterPro domains:
  IPR001012 UBX domain [PF00789] (115-169)
  IPR001012 UBX domain [PS50033] (89-168)
  IPR029071 Ubiquitin-like domain superfamily [SSF54236] (74-169)
  IPR050730 UBX domain-containing protein [PTHR23322] (2-169)

pLDDT: mean 87.37, std 10.49, range [53.84, 98.06]

Secondary structure (DSSP, 8-state):
-HHHHHHHHHHHHHHHHHHHHHHHHHHHHHHHHHHHHHHHHHHHHHHHHHHHHHHHHHHHHHHHHHHHHHHHHHHHHHHHHHHHHHHHHHHHHHHHHHHHHHHHHH-SPPSS-S-BHHHHHHHHHHTTSSTTS-EEEEESSS--EE-GGGTTSBTTTTT-SS---EEEEE-